Protein AF-A0A147BJW3-F1 (afdb_monomer_lite)

Radius of gyration: 13.99 Å; chains: 1; bounding box: 27×30×35 Å

Organism: Ixodes ricinus (NCBI:txid34613)

pLDDT: mean 90.3, std 7.4, range [63.72, 96.25]

Foldseek 3Di:
DAAFDDDPDDPVVVLVVLVVCLVVCHCPDLSSVCCSPDDNDDDPSVPDDDPDDDDDPVVRLVVRQVVVVVVVDHSDHRPDDDPPVRVVVD

Secondary structure (DSSP, 8-state):
-B-----SS-HHHHHHHHHHHHHTT-TTSHHHHHHHHSTT----GGG-------SSHHHHHHHHHHHHHHHS-BSSPPSSPPPHHHHHH-

Structure (mmCIF, N/CA/C/O backbone):
data_AF-A0A147BJW3-F1
#
_entry.id   AF-A0A147BJW3-F1
#
loop_
_atom_site.group_PDB
_atom_site.id
_atom_site.type_symbol
_atom_site.label_atom_id
_atom_site.label_alt_id
_atom_site.label_comp_id
_atom_site.label_asym_id
_atom_site.label_entity_id
_atom_site.label_seq_id
_atom_site.pdbx_PDB_ins_code
_atom_site.Cartn_x
_atom_site.Cartn_y
_atom_site.Cartn_z
_atom_site.occupancy
_atom_site.B_iso_or_equiv
_atom_site.auth_seq_id
_atom_site.auth_comp_id
_atom_site.auth_asym_id
_atom_site.auth_atom_id
_atom_site.pdbx_PDB_model_num
ATOM 1 N N . LEU A 1 1 ? -1.741 -9.186 -7.757 1.00 84.62 1 LEU A N 1
ATOM 2 C CA . LEU A 1 1 ? -1.016 -8.554 -6.635 1.00 84.62 1 LEU A CA 1
ATOM 3 C C . LEU A 1 1 ? -1.437 -7.097 -6.557 1.00 84.62 1 LEU A C 1
ATOM 5 O O . LEU A 1 1 ? -1.525 -6.458 -7.600 1.00 84.62 1 LEU A O 1
ATOM 9 N N . CYS A 1 2 ? -1.737 -6.590 -5.366 1.00 91.50 2 CYS A N 1
ATOM 10 C CA . CYS A 1 2 ? -2.065 -5.178 -5.149 1.00 91.50 2 CYS A CA 1
ATOM 11 C C . CYS A 1 2 ? -1.109 -4.560 -4.121 1.00 91.50 2 CYS A C 1
ATOM 13 O O . CYS A 1 2 ? -0.465 -5.278 -3.358 1.00 91.50 2 CYS A O 1
ATOM 15 N N . TYR A 1 3 ? -1.015 -3.235 -4.099 1.00 94.88 3 TYR A N 1
ATOM 16 C CA . TYR A 1 3 ? -0.381 -2.493 -3.012 1.00 94.88 3 TYR A CA 1
ATOM 17 C C . TYR A 1 3 ? -1.477 -1.851 -2.167 1.00 94.88 3 TYR A C 1
ATOM 19 O O . TYR A 1 3 ? -2.383 -1.222 -2.716 1.00 94.88 3 TYR A O 1
ATOM 27 N N . ILE A 1 4 ? -1.398 -2.012 -0.848 1.00 95.88 4 ILE A N 1
ATOM 28 C CA . ILE A 1 4 ? -2.338 -1.416 0.104 1.00 95.88 4 ILE A CA 1
ATOM 29 C C . ILE A 1 4 ? -1.535 -0.503 1.016 1.00 95.88 4 ILE A C 1
ATOM 31 O O . ILE A 1 4 ? -0.621 -0.957 1.695 1.00 95.88 4 ILE A O 1
ATOM 35 N N . GLY A 1 5 ? -1.877 0.779 1.039 1.00 94.69 5 GLY A N 1
ATOM 36 C CA . GLY A 1 5 ? -1.194 1.760 1.871 1.00 94.69 5 GLY A CA 1
ATOM 37 C C . GLY A 1 5 ? -2.161 2.763 2.481 1.00 94.69 5 GLY A C 1
ATOM 38 O O . GLY A 1 5 ? -3.298 2.906 2.029 1.00 94.69 5 GLY A O 1
ATOM 39 N N . GLN A 1 6 ? -1.685 3.506 3.474 1.00 94.69 6 GLN A N 1
ATOM 40 C CA . GLN A 1 6 ? -2.376 4.681 4.000 1.00 94.69 6 GLN A CA 1
ATOM 41 C C . GLN A 1 6 ? -1.715 5.998 3.569 1.00 94.69 6 GLN A C 1
ATOM 43 O O . GLN A 1 6 ? -0.524 6.071 3.262 1.00 94.69 6 GLN A O 1
ATOM 48 N N . THR A 1 7 ? -2.481 7.086 3.628 1.00 94.19 7 THR A N 1
ATOM 49 C CA . THR A 1 7 ? -1.952 8.450 3.551 1.00 94.19 7 THR A CA 1
ATOM 50 C C . THR A 1 7 ? -2.810 9.394 4.389 1.00 94.19 7 THR A C 1
ATOM 52 O O . THR A 1 7 ? -4.027 9.244 4.446 1.00 94.19 7 THR A O 1
ATOM 55 N N . LYS A 1 8 ? -2.169 10.372 5.041 1.00 94.00 8 LYS A N 1
ATOM 56 C CA . LYS A 1 8 ? -2.850 11.530 5.654 1.00 94.00 8 LYS A CA 1
ATOM 57 C C . LYS A 1 8 ? -3.037 12.692 4.673 1.00 94.00 8 LYS A C 1
ATOM 59 O O . LYS A 1 8 ? -3.762 13.635 4.962 1.00 94.00 8 LYS A O 1
ATOM 64 N N . ARG A 1 9 ? -2.312 12.657 3.555 1.00 90.81 9 ARG A N 1
ATOM 65 C CA . ARG A 1 9 ? -2.298 13.697 2.520 1.00 90.81 9 ARG A CA 1
ATOM 66 C C . ARG A 1 9 ? -3.244 13.328 1.388 1.00 90.81 9 ARG A C 1
ATOM 68 O O . ARG A 1 9 ? -3.799 12.229 1.374 1.00 90.81 9 ARG A O 1
ATOM 75 N N . CYS A 1 10 ? -3.368 14.220 0.410 1.00 94.00 10 CYS A N 1
ATOM 76 C CA . CYS A 1 10 ? -4.066 13.926 -0.832 1.00 94.00 10 CYS A CA 1
ATOM 77 C C . CYS A 1 10 ? -3.542 12.619 -1.455 1.00 94.00 10 CYS A C 1
ATOM 79 O O . CYS A 1 10 ? -2.333 12.377 -1.523 1.00 94.00 10 CYS A O 1
ATOM 81 N N . LEU A 1 11 ? -4.464 11.775 -1.922 1.00 94.56 11 LEU A N 1
ATOM 82 C CA . LEU A 1 11 ? -4.137 10.509 -2.579 1.00 94.56 11 LEU A CA 1
ATOM 83 C C . LEU A 1 11 ? -3.215 10.728 -3.786 1.00 94.56 11 LEU A C 1
ATOM 85 O O . LEU A 1 11 ? -2.246 9.995 -3.963 1.00 94.56 11 LEU A O 1
ATOM 89 N N . ASN A 1 12 ? -3.480 11.767 -4.581 1.00 95.62 12 ASN A N 1
ATOM 90 C CA . ASN A 1 12 ? -2.713 12.065 -5.790 1.00 95.62 12 ASN A CA 1
ATOM 91 C C . ASN A 1 12 ? -1.256 12.430 -5.487 1.00 95.62 12 ASN A C 1
ATOM 93 O O . ASN A 1 12 ? -0.360 12.027 -6.232 1.00 95.62 12 ASN A O 1
ATOM 97 N N . ASP A 1 13 ? -1.002 13.114 -4.372 1.00 96.25 13 ASP A N 1
ATOM 98 C CA . ASP A 1 13 ? 0.362 13.420 -3.936 1.00 96.25 13 ASP A CA 1
ATOM 99 C C . ASP A 1 13 ? 1.09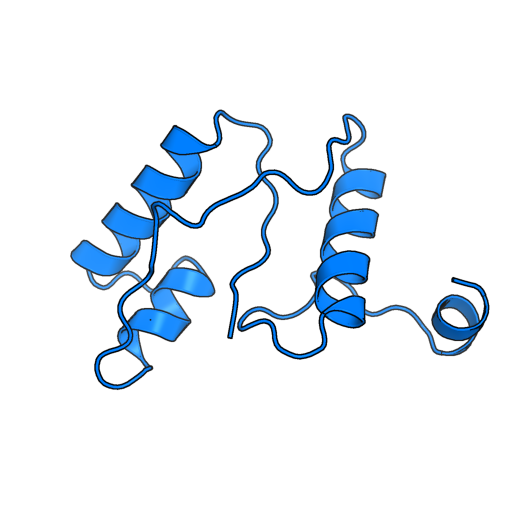7 12.128 -3.589 1.00 96.25 13 ASP A C 1
ATOM 101 O O . ASP A 1 13 ? 2.217 11.896 -4.045 1.00 96.25 13 ASP A O 1
ATOM 105 N N . ARG A 1 14 ? 0.431 11.228 -2.855 1.00 95.56 14 ARG A N 1
ATOM 106 C 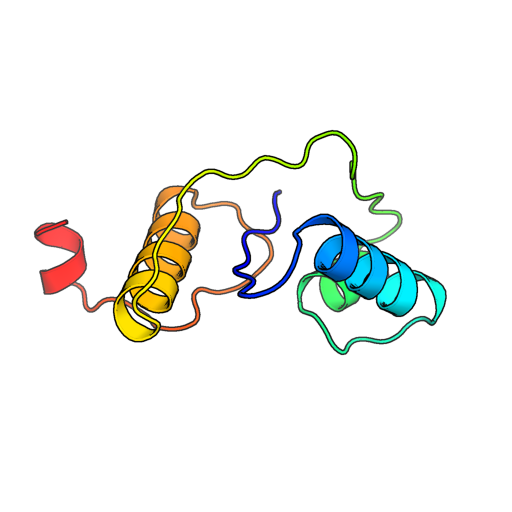CA . ARG A 1 14 ? 1.016 9.936 -2.491 1.00 95.56 14 ARG A CA 1
ATOM 107 C C . ARG A 1 14 ? 1.312 9.067 -3.715 1.00 95.56 14 ARG A C 1
ATOM 109 O O . ARG A 1 14 ? 2.378 8.459 -3.794 1.00 95.56 14 ARG A O 1
ATOM 116 N N . LEU A 1 15 ? 0.409 9.031 -4.693 1.00 95.62 15 LEU A N 1
ATOM 117 C CA . LEU A 1 15 ? 0.638 8.329 -5.958 1.00 95.62 15 LEU A CA 1
ATOM 118 C C . LEU A 1 15 ? 1.806 8.937 -6.746 1.00 95.62 15 LEU A C 1
ATOM 120 O O . LEU A 1 15 ? 2.622 8.208 -7.312 1.00 95.62 15 LEU A O 1
ATOM 124 N N . THR A 1 16 ? 1.919 10.265 -6.754 1.00 95.94 16 THR A N 1
ATOM 125 C CA . THR A 1 16 ? 3.020 10.982 -7.413 1.00 95.94 16 THR A CA 1
ATOM 126 C C . THR A 1 16 ? 4.366 10.644 -6.778 1.00 95.94 16 THR A C 1
ATOM 128 O O . THR A 1 16 ? 5.346 10.431 -7.492 1.00 95.94 16 THR A O 1
ATOM 131 N N . GLU A 1 17 ? 4.422 10.513 -5.454 1.00 95.12 17 GLU A N 1
ATOM 132 C CA . GLU A 1 17 ? 5.627 10.065 -4.754 1.00 95.12 17 GLU A CA 1
ATOM 133 C C . GLU A 1 17 ? 6.050 8.659 -5.153 1.00 95.12 17 GLU A C 1
ATOM 135 O O . GLU A 1 17 ? 7.214 8.462 -5.494 1.00 95.12 17 GLU A O 1
ATOM 140 N N . HIS A 1 18 ? 5.122 7.699 -5.172 1.00 95.31 18 HIS A N 1
ATOM 141 C CA . HIS A 1 18 ? 5.442 6.334 -5.589 1.00 95.31 18 HIS A CA 1
ATOM 142 C C . HIS A 1 18 ? 5.966 6.293 -7.029 1.00 95.31 18 HIS A C 1
ATOM 144 O O . HIS A 1 18 ? 6.988 5.658 -7.291 1.00 95.31 18 HIS A O 1
ATOM 150 N N . ARG A 1 19 ? 5.332 7.029 -7.953 1.00 95.44 19 ARG A N 1
ATOM 151 C CA . ARG A 1 19 ? 5.818 7.174 -9.337 1.00 95.44 19 ARG A CA 1
ATOM 152 C C . ARG A 1 19 ? 7.227 7.755 -9.386 1.00 95.44 19 ARG A C 1
ATOM 154 O O . ARG A 1 19 ? 8.064 7.263 -10.139 1.00 95.44 19 ARG A O 1
ATOM 161 N N . ARG A 1 20 ? 7.496 8.791 -8.585 1.00 96.12 20 ARG A N 1
ATOM 162 C CA . ARG A 1 20 ? 8.818 9.420 -8.501 1.00 96.12 20 ARG A CA 1
ATOM 163 C C . ARG A 1 20 ? 9.867 8.439 -7.982 1.00 96.12 20 ARG A C 1
ATOM 165 O O . ARG A 1 20 ? 10.931 8.367 -8.586 1.00 96.12 20 ARG A O 1
ATOM 172 N N . CYS A 1 21 ? 9.572 7.679 -6.927 1.00 95.50 21 CYS A N 1
ATOM 173 C CA . CYS A 1 21 ? 10.488 6.667 -6.396 1.00 95.50 21 CYS A CA 1
ATOM 174 C C . CYS A 1 21 ? 10.802 5.594 -7.446 1.00 95.50 21 CYS A C 1
ATOM 176 O O . CYS A 1 21 ? 11.968 5.318 -7.697 1.00 95.50 21 CYS A O 1
ATOM 178 N N . ILE A 1 22 ? 9.787 5.063 -8.138 1.00 94.31 22 ILE A N 1
ATOM 179 C CA . ILE A 1 22 ? 9.985 4.071 -9.210 1.00 94.31 22 ILE A CA 1
ATOM 180 C C . ILE A 1 22 ? 10.847 4.645 -10.340 1.00 94.31 22 ILE A C 1
ATOM 182 O O . ILE A 1 22 ? 11.833 4.030 -10.739 1.00 94.31 22 ILE A O 1
ATOM 186 N N . ARG A 1 23 ? 10.525 5.852 -10.826 1.00 94.81 23 ARG A N 1
ATOM 187 C CA . ARG A 1 23 ? 11.291 6.524 -11.889 1.00 94.81 23 ARG A CA 1
ATOM 188 C C . ARG A 1 23 ? 12.754 6.730 -11.500 1.00 94.81 23 ARG A C 1
ATOM 190 O O . ARG A 1 23 ? 13.640 6.543 -12.325 1.00 94.81 23 ARG A O 1
ATOM 197 N N . ASN A 1 24 ? 12.995 7.121 -10.253 1.00 96.00 24 ASN A N 1
ATOM 198 C CA . ASN A 1 24 ? 14.330 7.399 -9.737 1.00 96.00 24 ASN A CA 1
ATOM 199 C C . ASN A 1 24 ? 15.071 6.132 -9.268 1.00 96.00 24 ASN A C 1
ATOM 201 O O . ASN A 1 24 ? 16.179 6.255 -8.757 1.00 96.00 24 ASN A O 1
ATOM 205 N N . LYS A 1 25 ? 14.483 4.935 -9.434 1.00 93.88 25 LYS A N 1
ATOM 206 C CA . LYS A 1 25 ? 15.016 3.658 -8.927 1.00 93.88 25 LYS A CA 1
ATOM 207 C C . LYS A 1 25 ? 15.298 3.676 -7.417 1.00 93.88 25 LYS A C 1
ATOM 209 O O . LYS A 1 25 ? 16.272 3.106 -6.940 1.00 93.88 25 LYS A O 1
ATOM 214 N N . ASP A 1 26 ? 14.433 4.351 -6.671 1.00 94.94 26 ASP A N 1
ATOM 215 C CA . ASP A 1 26 ? 14.510 4.487 -5.222 1.00 94.94 26 ASP A CA 1
ATOM 216 C C . ASP A 1 26 ? 13.634 3.428 -4.527 1.00 94.94 26 ASP A C 1
ATOM 218 O O . ASP A 1 26 ? 12.415 3.357 -4.729 1.00 94.94 26 ASP A O 1
ATOM 222 N N . HIS A 1 27 ? 14.258 2.622 -3.667 1.00 92.62 27 HIS A N 1
ATOM 223 C CA . HIS A 1 27 ? 13.627 1.540 -2.903 1.00 92.62 27 HIS A CA 1
ATOM 224 C C . HIS A 1 27 ? 12.916 2.022 -1.624 1.00 92.62 27 HIS A C 1
ATOM 226 O O . HIS A 1 27 ? 12.518 1.202 -0.802 1.00 92.62 27 HIS A O 1
ATOM 232 N N . TYR A 1 28 ? 12.723 3.334 -1.449 1.00 91.12 28 TYR A N 1
ATOM 233 C CA . TYR A 1 28 ? 12.106 3.931 -0.261 1.00 91.12 28 TYR A CA 1
ATOM 234 C C . TYR A 1 28 ? 10.737 3.344 0.137 1.00 91.12 28 TYR A C 1
ATOM 236 O O . TYR A 1 28 ? 10.434 3.242 1.323 1.00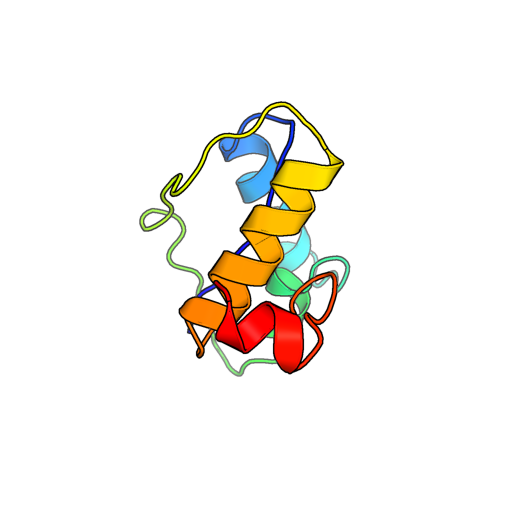 91.12 28 TYR A O 1
ATOM 244 N N . SER A 1 29 ? 9.884 2.977 -0.826 1.00 89.88 29 SER A N 1
ATOM 245 C CA . SER A 1 29 ? 8.561 2.407 -0.538 1.00 89.88 29 SER A CA 1
ATOM 246 C C . SER A 1 29 ? 8.489 0.935 -0.924 1.00 89.88 29 SER A C 1
ATOM 248 O O . SER A 1 29 ? 9.022 0.554 -1.959 1.00 89.88 29 SER A O 1
ATOM 250 N N . GLU A 1 30 ? 7.734 0.126 -0.177 1.00 91.00 30 GLU A N 1
ATOM 251 C CA . GLU A 1 30 ? 7.493 -1.285 -0.533 1.00 91.00 30 GLU A CA 1
ATOM 252 C C . GLU A 1 30 ? 6.931 -1.436 -1.957 1.00 91.00 30 GLU A C 1
ATOM 254 O O . GLU A 1 30 ? 7.278 -2.370 -2.673 1.00 91.00 30 GLU A O 1
ATOM 259 N N . MET A 1 31 ? 6.117 -0.473 -2.408 1.00 91.56 31 MET A N 1
ATOM 260 C CA . MET A 1 31 ? 5.630 -0.426 -3.786 1.00 91.56 31 MET A CA 1
ATOM 261 C C . MET A 1 31 ? 6.769 -0.241 -4.796 1.00 91.56 31 MET A C 1
ATOM 263 O O . MET A 1 31 ? 6.823 -0.959 -5.791 1.00 91.56 31 MET A O 1
ATOM 267 N N . SER A 1 32 ? 7.664 0.726 -4.569 1.00 93.00 32 SER A N 1
ATOM 268 C CA . SER A 1 32 ? 8.776 0.984 -5.488 1.00 93.00 32 SER A CA 1
ATOM 269 C C . SER A 1 32 ? 9.796 -0.144 -5.456 1.00 93.00 32 SER A C 1
ATOM 271 O O . SER A 1 32 ? 10.220 -0.594 -6.514 1.00 93.00 32 SER A O 1
ATOM 273 N N . LYS A 1 33 ? 10.099 -0.675 -4.270 1.00 93.69 33 LYS A N 1
ATOM 274 C CA . LYS A 1 33 ? 10.924 -1.866 -4.094 1.00 93.69 33 LYS A CA 1
ATOM 275 C C . LYS A 1 33 ? 10.380 -3.050 -4.898 1.00 93.69 33 LYS A C 1
ATOM 277 O O . LYS A 1 33 ? 11.102 -3.591 -5.727 1.00 93.69 33 LYS A O 1
ATOM 282 N N . TYR A 1 34 ? 9.097 -3.380 -4.731 1.00 93.12 34 TYR A N 1
ATOM 283 C CA . TYR A 1 34 ? 8.463 -4.473 -5.467 1.00 93.12 34 TYR A CA 1
ATOM 284 C C . TYR A 1 34 ? 8.528 -4.266 -6.984 1.00 93.12 34 TYR A C 1
ATOM 286 O O . TYR A 1 34 ? 8.863 -5.191 -7.711 1.00 93.12 34 TYR A O 1
ATOM 294 N N . VAL A 1 35 ? 8.231 -3.062 -7.480 1.00 93.50 35 VAL A N 1
ATOM 295 C CA . VAL A 1 35 ? 8.246 -2.777 -8.926 1.00 93.50 35 VAL A CA 1
ATOM 296 C C . VAL A 1 35 ? 9.651 -2.876 -9.520 1.00 93.50 35 VAL A C 1
ATOM 298 O O . VAL A 1 35 ? 9.790 -3.349 -10.641 1.00 93.50 35 VAL A O 1
ATOM 301 N N . LEU A 1 36 ? 10.678 -2.438 -8.789 1.00 92.38 36 LEU A N 1
ATOM 302 C CA . LEU A 1 36 ? 12.068 -2.477 -9.251 1.00 92.38 36 LEU A CA 1
ATOM 303 C C . LEU A 1 36 ? 12.661 -3.891 -9.214 1.00 92.38 36 LEU A C 1
ATOM 305 O O . LEU A 1 36 ? 13.512 -4.214 -10.036 1.00 92.38 36 LEU A O 1
ATOM 309 N N . GLU A 1 37 ? 12.217 -4.722 -8.270 1.00 92.94 37 GLU A N 1
ATOM 310 C CA . GLU A 1 37 ? 12.655 -6.117 -8.129 1.00 92.94 37 GLU A CA 1
ATOM 311 C C . GLU A 1 37 ? 11.830 -7.083 -9.002 1.00 92.94 37 GLU A C 1
ATOM 313 O O . GLU A 1 37 ? 12.330 -8.121 -9.434 1.00 92.94 37 GLU A O 1
ATOM 318 N N . CYS A 1 38 ? 10.570 -6.749 -9.294 1.00 89.25 38 CYS A N 1
ATOM 319 C CA . CYS A 1 38 ? 9.711 -7.515 -10.190 1.00 89.25 38 CYS A CA 1
ATOM 320 C C . CYS A 1 38 ? 10.091 -7.256 -11.655 1.00 89.25 38 CYS A C 1
ATOM 322 O O . CYS A 1 38 ? 10.034 -6.129 -12.145 1.00 89.25 38 CYS A O 1
ATOM 324 N N . ASN A 1 39 ? 10.403 -8.324 -12.387 1.00 74.81 39 ASN A N 1
ATOM 325 C CA . ASN A 1 39 ? 10.797 -8.268 -13.793 1.00 74.81 39 ASN A CA 1
ATOM 326 C C . ASN A 1 39 ? 9.636 -7.750 -14.683 1.00 74.81 39 ASN A C 1
ATOM 328 O O . ASN A 1 39 ? 8.771 -8.522 -15.092 1.00 74.81 39 ASN A O 1
ATOM 332 N N . ASN A 1 40 ? 9.622 -6.442 -14.978 1.00 77.06 40 ASN A N 1
ATOM 333 C CA . ASN A 1 40 ? 8.631 -5.711 -15.795 1.00 77.06 40 ASN A CA 1
ATOM 334 C C . ASN A 1 40 ? 7.222 -5.524 -15.194 1.00 77.06 40 ASN A C 1
ATOM 336 O O . ASN A 1 40 ? 6.244 -5.387 -15.935 1.00 77.06 40 ASN A O 1
ATOM 340 N N . CYS A 1 41 ? 7.081 -5.453 -13.867 1.00 89.25 41 CYS A N 1
ATOM 341 C CA . CYS A 1 41 ? 5.803 -5.043 -13.276 1.00 89.25 41 CYS A CA 1
ATOM 342 C C . CYS A 1 41 ? 5.463 -3.579 -13.622 1.00 89.25 41 CYS A C 1
ATOM 344 O O . CYS A 1 41 ? 6.249 -2.669 -13.360 1.00 89.25 41 CYS A O 1
ATOM 346 N N . VAL A 1 42 ? 4.250 -3.328 -14.125 1.00 90.94 42 VAL A N 1
ATOM 347 C CA . VAL A 1 42 ? 3.743 -1.973 -14.408 1.00 90.94 42 VAL A CA 1
ATOM 348 C C . VAL A 1 42 ? 2.539 -1.670 -13.509 1.00 90.94 42 VAL A C 1
ATOM 350 O O . VAL A 1 42 ? 1.504 -2.325 -13.643 1.00 90.94 42 VAL A O 1
ATOM 353 N N . PRO A 1 43 ? 2.624 -0.686 -12.593 1.00 92.62 43 PRO A N 1
ATOM 354 C CA . PRO A 1 43 ? 1.483 -0.333 -11.755 1.00 92.62 43 PRO A CA 1
ATOM 355 C C . PRO A 1 43 ? 0.337 0.306 -12.550 1.00 92.62 43 PRO A C 1
ATOM 357 O O . PRO A 1 43 ? 0.526 1.297 -13.258 1.00 92.62 43 PRO A O 1
ATOM 360 N N . LEU A 1 44 ? -0.880 -0.205 -12.358 1.00 94.25 44 LEU A N 1
ATOM 361 C CA . LEU A 1 44 ? -2.108 0.348 -12.937 1.00 94.25 44 LEU A CA 1
ATOM 362 C C . LEU A 1 44 ? -2.645 1.505 -12.085 1.00 94.25 44 LEU A C 1
ATOM 364 O O . LEU A 1 44 ? -3.615 1.361 -11.344 1.00 94.25 44 LEU A O 1
ATOM 368 N N . TRP A 1 45 ? -2.013 2.676 -12.174 1.00 93.88 45 TRP A N 1
ATOM 369 C CA . TRP A 1 45 ? -2.331 3.820 -11.305 1.00 93.88 45 TRP A CA 1
ATOM 370 C C . TRP A 1 45 ? -3.788 4.291 -11.369 1.00 93.88 45 TRP A C 1
ATOM 372 O O . TRP A 1 45 ? -4.329 4.742 -10.363 1.00 93.88 45 TRP A O 1
ATOM 382 N N . HIS A 1 46 ? -4.418 4.203 -12.540 1.00 93.38 46 HIS A N 1
ATOM 383 C CA . HIS A 1 46 ? -5.823 4.576 -12.735 1.00 93.38 46 HIS A CA 1
ATOM 384 C C . HIS A 1 46 ? -6.795 3.624 -12.020 1.00 93.38 46 HIS A C 1
ATOM 386 O O . HIS A 1 46 ? -7.945 3.981 -11.805 1.00 93.38 46 HIS A O 1
ATOM 392 N N . SER A 1 47 ? -6.340 2.429 -11.634 1.00 94.88 47 SER A N 1
ATOM 393 C CA . SER A 1 47 ? -7.124 1.442 -10.886 1.00 94.88 47 SER A CA 1
ATOM 394 C C . SER A 1 47 ? -6.990 1.617 -9.364 1.00 94.88 47 SER A C 1
ATOM 396 O O . SER A 1 47 ? -7.225 0.675 -8.608 1.00 94.88 47 SER A O 1
ATOM 398 N N . THR A 1 48 ? -6.588 2.805 -8.901 1.00 95.75 48 THR A N 1
ATOM 399 C CA . THR A 1 48 ? -6.491 3.121 -7.470 1.00 95.75 48 THR A CA 1
ATOM 400 C C . THR A 1 48 ? -7.861 3.501 -6.914 1.00 95.75 48 THR A C 1
ATOM 402 O O . THR A 1 48 ? -8.563 4.318 -7.505 1.00 95.75 48 THR A O 1
ATOM 405 N N . SER A 1 49 ? -8.214 2.976 -5.742 1.00 94.94 49 SER A N 1
ATOM 406 C CA . SER A 1 49 ? -9.437 3.341 -5.025 1.00 94.94 49 SER A CA 1
ATOM 407 C C . SER A 1 49 ? -9.178 3.591 -3.538 1.00 94.94 49 SER A C 1
ATOM 409 O O . SER A 1 49 ? -8.235 3.063 -2.948 1.00 94.94 49 SER A O 1
ATOM 411 N N . VAL A 1 50 ? -10.025 4.422 -2.924 1.00 95.81 50 VAL A N 1
ATOM 412 C CA . VAL A 1 50 ? -10.045 4.621 -1.469 1.00 95.81 50 VAL A CA 1
ATOM 413 C C . VAL A 1 50 ? -11.027 3.619 -0.875 1.00 95.81 50 VAL A C 1
ATOM 415 O O . VAL A 1 50 ? -12.234 3.780 -1.019 1.00 95.81 50 VAL A O 1
ATOM 418 N N . GLY A 1 51 ? -10.510 2.579 -0.220 1.00 93.38 51 GLY A N 1
ATOM 419 C CA . GLY A 1 51 ? -11.351 1.559 0.414 1.00 93.38 51 GLY A CA 1
ATOM 420 C C . GLY A 1 51 ? -11.917 1.979 1.773 1.00 93.38 51 GLY A C 1
ATOM 421 O O . GLY A 1 51 ? -13.035 1.611 2.115 1.00 93.38 51 GLY A O 1
ATOM 422 N N . LEU A 1 52 ? -11.151 2.743 2.560 1.00 94.50 52 LEU A N 1
ATOM 423 C CA . LEU A 1 52 ? -11.503 3.137 3.926 1.00 94.50 52 LEU A CA 1
ATOM 424 C C . LEU A 1 52 ? -10.999 4.550 4.229 1.00 94.50 52 LEU A C 1
ATOM 426 O O . LEU A 1 52 ? -9.938 4.958 3.756 1.00 94.50 52 LEU A O 1
ATOM 430 N N . THR A 1 53 ? -11.724 5.264 5.088 1.00 94.56 53 THR A N 1
ATOM 431 C CA . THR A 1 53 ? -11.289 6.535 5.677 1.00 94.56 53 THR A CA 1
ATOM 432 C C . THR A 1 53 ? -11.245 6.412 7.200 1.00 94.56 53 THR A C 1
ATOM 434 O O . THR A 1 53 ? -12.070 5.739 7.823 1.00 94.56 53 THR A O 1
ATOM 437 N N . GLU A 1 54 ? -10.221 7.004 7.814 1.00 95.75 54 GLU A N 1
ATOM 438 C CA . GLU A 1 54 ? -10.034 6.988 9.264 1.00 95.75 54 GLU A CA 1
ATOM 439 C C . GLU A 1 54 ? -9.179 8.179 9.705 1.00 95.75 54 GLU A C 1
ATOM 441 O O . GLU A 1 54 ? -8.093 8.419 9.165 1.00 95.75 54 GLU A O 1
ATOM 446 N N . ARG A 1 55 ? -9.685 8.927 10.689 1.00 94.12 55 ARG A N 1
ATOM 447 C CA . ARG A 1 55 ? -9.033 10.128 11.222 1.00 94.12 55 ARG A CA 1
ATOM 448 C C . ARG A 1 55 ? -7.957 9.752 12.230 1.00 94.12 55 ARG A C 1
ATOM 450 O O . ARG A 1 55 ? -6.862 10.307 12.186 1.00 94.12 55 ARG A O 1
ATOM 457 N N . GLU A 1 56 ? -8.251 8.766 13.070 1.00 95.25 56 GLU A N 1
ATOM 458 C CA . GLU A 1 56 ? -7.374 8.340 14.153 1.00 95.25 56 GLU A CA 1
ATOM 459 C C . GLU A 1 56 ? -6.187 7.527 13.635 1.00 95.25 56 GLU A C 1
ATOM 461 O O . GLU A 1 56 ? -6.352 6.501 12.973 1.00 95.25 56 GLU A O 1
ATOM 466 N N . ASP A 1 57 ? -4.971 7.947 13.977 1.00 91.88 57 ASP A N 1
ATOM 467 C CA . ASP A 1 57 ? -3.742 7.339 13.456 1.00 91.88 57 ASP A CA 1
ATOM 468 C C . ASP A 1 57 ? -3.625 5.849 13.775 1.00 91.88 57 ASP A C 1
ATOM 470 O O . ASP A 1 57 ? -3.361 5.036 12.887 1.00 91.88 57 ASP A O 1
ATOM 474 N N . HIS A 1 58 ? -3.879 5.486 15.031 1.00 91.38 58 HIS A N 1
ATOM 475 C CA . HIS A 1 58 ? -3.801 4.107 15.503 1.00 91.38 58 HIS A CA 1
ATOM 476 C C . HIS A 1 58 ? -4.857 3.219 14.831 1.00 91.38 58 HIS A C 1
ATOM 478 O O . HIS A 1 58 ? -4.552 2.104 14.411 1.00 91.38 58 HIS A O 1
ATOM 484 N N . LYS A 1 59 ? -6.086 3.723 14.644 1.00 92.69 59 LYS A N 1
ATOM 485 C CA . LYS A 1 59 ? -7.146 2.988 13.936 1.00 92.69 59 LYS A CA 1
ATOM 486 C C . LYS A 1 59 ? -6.855 2.869 12.448 1.00 92.69 59 LYS A C 1
ATOM 488 O O . LYS A 1 59 ? -7.194 1.853 11.848 1.00 92.69 59 LYS A O 1
ATOM 493 N N . ARG A 1 60 ? -6.240 3.883 11.834 1.00 94.00 60 ARG A N 1
ATOM 494 C CA . ARG A 1 60 ? -5.895 3.853 10.410 1.00 94.00 60 ARG A CA 1
ATOM 495 C C . ARG A 1 60 ? -4.805 2.829 10.136 1.00 94.00 60 ARG A C 1
ATOM 497 O O . ARG A 1 60 ? -4.962 2.038 9.212 1.00 94.00 60 ARG A O 1
ATOM 504 N N . LEU A 1 61 ? -3.778 2.786 10.988 1.00 92.44 61 LEU A N 1
ATOM 505 C CA . LEU A 1 61 ? -2.804 1.699 10.987 1.00 92.44 61 LEU A CA 1
ATOM 506 C C . LEU A 1 61 ? -3.538 0.360 11.164 1.00 92.44 61 LEU A C 1
ATOM 508 O O . LEU A 1 61 ? -3.320 -0.559 10.376 1.00 92.44 61 LEU A O 1
ATOM 512 N N . LEU A 1 62 ? -4.451 0.269 12.149 1.00 92.19 62 LEU A N 1
ATOM 513 C CA . LEU A 1 62 ? -5.197 -0.959 12.439 1.00 92.19 62 LEU A CA 1
ATOM 514 C C . LEU A 1 62 ? -5.910 -1.513 11.192 1.00 92.19 62 LEU A C 1
ATOM 516 O O . LEU A 1 62 ? -5.784 -2.681 10.817 1.00 92.19 62 LEU A O 1
ATOM 520 N N . LYS A 1 63 ? -6.645 -0.621 10.530 1.00 92.81 63 LYS A N 1
ATOM 521 C CA . LYS A 1 63 ? -7.405 -0.892 9.311 1.00 92.81 63 LYS A CA 1
ATOM 522 C C . LYS A 1 63 ? -6.502 -1.255 8.132 1.00 92.81 63 LYS A C 1
ATOM 524 O O . LYS A 1 63 ? -6.861 -2.153 7.377 1.00 92.81 63 LYS A O 1
ATOM 529 N N . GLU A 1 64 ? -5.348 -0.609 7.975 1.00 94.25 64 GLU A N 1
ATOM 530 C CA . GLU A 1 64 ? -4.372 -0.928 6.923 1.00 94.25 64 GLU A CA 1
ATOM 531 C C . GLU A 1 64 ? -3.885 -2.378 7.039 1.00 94.25 64 GLU A C 1
ATOM 533 O O . GLU A 1 64 ? -4.045 -3.147 6.089 1.00 94.25 64 GLU A O 1
ATOM 538 N N . SER A 1 65 ? -3.387 -2.793 8.210 1.00 93.00 65 SER A N 1
ATOM 539 C CA . SER A 1 65 ? -2.921 -4.176 8.396 1.00 93.00 65 SER A CA 1
ATOM 540 C C . SER A 1 65 ? -4.045 -5.188 8.216 1.00 93.00 65 SER A C 1
ATOM 542 O O . SER A 1 65 ? -3.839 -6.211 7.570 1.00 93.00 65 SER A O 1
ATOM 544 N N . LEU A 1 66 ? -5.240 -4.910 8.748 1.00 91.75 66 LEU A N 1
ATOM 545 C CA . LEU A 1 66 ? -6.403 -5.781 8.562 1.00 91.75 66 LEU A CA 1
ATOM 546 C C . LEU A 1 66 ? -6.769 -5.937 7.088 1.00 91.75 66 LEU A C 1
ATOM 548 O O . LEU A 1 66 ? -7.084 -7.040 6.651 1.00 91.75 66 LEU A O 1
ATOM 552 N N . THR A 1 67 ? -6.699 -4.854 6.316 1.00 93.69 67 THR A N 1
ATOM 553 C CA . THR A 1 67 ? -6.988 -4.882 4.877 1.00 93.69 67 THR A CA 1
ATOM 554 C C . THR A 1 67 ? -5.944 -5.715 4.134 1.00 93.69 67 THR A C 1
ATOM 556 O O . THR A 1 67 ? -6.312 -6.550 3.313 1.00 93.69 67 THR A O 1
ATOM 559 N N . ILE A 1 68 ? -4.658 -5.557 4.467 1.00 94.00 68 ILE A N 1
ATOM 560 C CA . ILE A 1 68 ? -3.564 -6.366 3.907 1.00 94.00 68 ILE A CA 1
ATOM 561 C C . ILE A 1 68 ? -3.767 -7.854 4.213 1.00 94.00 68 ILE A C 1
ATOM 563 O O . ILE A 1 68 ? -3.725 -8.682 3.304 1.00 94.00 68 ILE A O 1
ATOM 567 N N . ILE A 1 69 ? -4.038 -8.188 5.479 1.00 91.19 69 ILE A N 1
ATOM 568 C CA . ILE A 1 69 ? -4.259 -9.567 5.935 1.00 91.19 69 ILE A CA 1
ATOM 569 C C . ILE A 1 69 ? -5.470 -10.185 5.229 1.00 91.19 69 ILE A C 1
ATOM 571 O O . ILE A 1 69 ? -5.365 -11.289 4.703 1.00 91.19 69 ILE A O 1
ATOM 575 N N . ARG A 1 70 ? -6.605 -9.475 5.185 1.00 89.44 70 ARG A N 1
ATOM 576 C CA . ARG A 1 70 ? -7.844 -9.9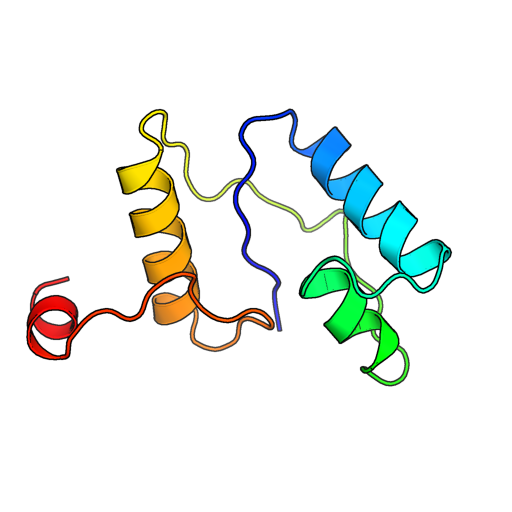64 4.558 1.00 89.44 70 ARG A CA 1
ATOM 577 C C . ARG A 1 70 ? -7.712 -10.141 3.048 1.00 89.44 70 ARG A C 1
ATOM 579 O O . ARG A 1 70 ? -8.315 -11.055 2.502 1.00 89.44 70 ARG A O 1
ATOM 586 N N . TYR A 1 71 ? -6.939 -9.289 2.373 1.00 90.94 71 TYR A N 1
ATOM 587 C CA . TYR A 1 71 ? -6.723 -9.419 0.932 1.00 90.94 71 TYR A CA 1
ATOM 588 C C . TYR A 1 71 ? -5.854 -10.637 0.582 1.00 90.94 71 TYR A C 1
ATOM 590 O O . TYR A 1 71 ? -6.013 -11.222 -0.487 1.00 90.94 71 TYR A O 1
ATOM 598 N N . GLY A 1 72 ? -4.913 -11.017 1.454 1.00 87.56 72 GLY A N 1
ATOM 599 C CA . GLY A 1 72 ? -4.102 -12.238 1.337 1.00 87.56 72 GLY A CA 1
ATOM 600 C C . GLY A 1 72 ? -3.049 -12.249 0.218 1.00 87.56 72 GLY A C 1
ATOM 601 O O . GLY A 1 72 ? -2.133 -13.062 0.259 1.00 87.56 72 GLY A O 1
ATOM 602 N N . ASN A 1 73 ? -3.138 -11.343 -0.761 1.00 88.25 73 ASN A N 1
ATOM 603 C CA . ASN A 1 73 ? -2.244 -11.269 -1.924 1.00 88.25 73 ASN A CA 1
ATOM 604 C C . ASN A 1 73 ? -1.774 -9.827 -2.221 1.00 88.25 73 ASN A C 1
ATOM 606 O O . ASN A 1 73 ? -1.823 -9.345 -3.362 1.00 88.25 73 ASN A O 1
ATOM 610 N N . ALA A 1 74 ? -1.394 -9.105 -1.165 1.00 93.25 74 ALA A N 1
ATOM 611 C CA . ALA A 1 74 ? -0.815 -7.766 -1.244 1.00 93.25 74 ALA A CA 1
ATOM 612 C C . ALA A 1 74 ? 0.720 -7.839 -1.266 1.00 93.25 74 ALA A C 1
ATOM 614 O O . ALA A 1 74 ? 1.311 -8.706 -0.627 1.00 93.25 74 ALA A O 1
ATOM 615 N N . VAL A 1 75 ? 1.369 -6.930 -2.000 1.00 92.31 75 VAL A N 1
ATOM 616 C CA . VAL A 1 75 ? 2.838 -6.916 -2.151 1.00 92.31 75 VAL A CA 1
ATOM 617 C C . VAL A 1 75 ? 3.553 -6.473 -0.880 1.00 92.31 75 VAL A C 1
ATOM 619 O O . VAL A 1 75 ? 4.691 -6.865 -0.645 1.00 92.31 75 VAL A O 1
ATOM 622 N N . ASN A 1 76 ? 2.901 -5.646 -0.066 1.00 92.75 76 ASN A N 1
ATOM 623 C CA . ASN A 1 76 ? 3.469 -5.109 1.158 1.00 92.75 76 ASN A CA 1
ATOM 624 C C . ASN A 1 76 ? 2.972 -5.876 2.384 1.00 92.75 76 ASN A C 1
ATOM 626 O O . ASN A 1 76 ? 1.844 -6.366 2.431 1.00 92.75 76 ASN A O 1
ATOM 630 N N . ARG A 1 77 ? 3.833 -5.949 3.400 1.00 90.81 77 ARG A N 1
ATOM 631 C CA . ARG A 1 77 ? 3.512 -6.592 4.677 1.00 90.81 77 ARG A CA 1
ATOM 632 C C . ARG A 1 77 ? 2.639 -5.684 5.547 1.00 90.81 77 ARG A C 1
ATOM 634 O O . ARG A 1 77 ? 2.758 -4.460 5.452 1.00 90.81 77 ARG A O 1
ATOM 641 N N . PRO A 1 78 ? 1.785 -6.262 6.409 1.00 91.44 78 PRO A N 1
ATOM 642 C CA . PRO A 1 78 ? 1.021 -5.476 7.363 1.00 91.44 78 PRO A CA 1
ATOM 643 C C . PRO A 1 78 ? 1.973 -4.771 8.350 1.00 91.44 78 PRO A C 1
ATOM 645 O O . PRO A 1 78 ? 2.898 -5.417 8.850 1.00 91.44 78 PRO A O 1
ATOM 648 N N . PRO A 1 79 ? 1.758 -3.476 8.657 1.00 86.50 79 PRO A N 1
ATOM 649 C CA . PRO A 1 79 ? 2.569 -2.732 9.626 1.00 86.50 79 PRO A CA 1
ATOM 650 C C . PRO A 1 79 ? 2.652 -3.367 11.020 1.00 86.50 79 PRO A C 1
ATOM 652 O O . PRO A 1 79 ? 3.623 -3.153 11.740 1.00 86.50 79 PRO A O 1
ATOM 655 N N . PHE A 1 80 ? 1.646 -4.148 11.408 1.00 81.69 80 PHE A N 1
ATOM 656 C CA . PHE A 1 80 ? 1.693 -4.993 12.596 1.00 81.69 80 PHE A CA 1
ATOM 657 C C . PHE A 1 80 ? 0.972 -6.312 12.320 1.00 81.69 80 PHE A C 1
ATOM 659 O O . PHE A 1 80 ? 0.010 -6.381 11.551 1.00 81.69 80 PHE A O 1
ATOM 666 N N . ASN A 1 81 ? 1.426 -7.367 12.989 1.00 76.38 81 ASN A N 1
ATOM 667 C CA . ASN A 1 81 ? 0.745 -8.649 12.969 1.00 76.38 81 ASN A CA 1
ATOM 668 C C . ASN A 1 81 ? -0.314 -8.688 14.065 1.00 76.38 81 ASN A C 1
ATOM 670 O O . ASN A 1 81 ? -0.079 -8.255 15.190 1.00 76.38 81 ASN A O 1
ATOM 674 N N . LEU A 1 82 ? -1.477 -9.231 13.727 1.00 75.50 82 LEU A N 1
ATOM 675 C CA . LEU A 1 82 ? -2.483 -9.591 14.715 1.00 75.50 82 LEU A CA 1
ATOM 676 C C . LEU A 1 82 ? -2.109 -10.946 15.306 1.00 75.50 82 LEU A C 1
ATOM 678 O O . LEU A 1 82 ? -1.782 -11.876 14.556 1.00 75.50 82 LEU A O 1
ATOM 682 N N . ASP A 1 83 ? -2.177 -11.051 16.628 1.00 80.00 83 ASP A N 1
ATOM 683 C CA . ASP A 1 83 ? -2.087 -12.344 17.290 1.00 80.00 83 ASP A CA 1
ATOM 684 C C . ASP A 1 83 ? -3.260 -13.247 16.868 1.00 80.00 83 ASP A C 1
ATOM 686 O O . ASP A 1 83 ? -4.307 -12.788 16.400 1.00 80.00 83 ASP A O 1
ATOM 690 N N . THR A 1 84 ? -3.061 -14.552 16.991 1.00 72.19 84 THR A N 1
ATOM 691 C CA . THR A 1 8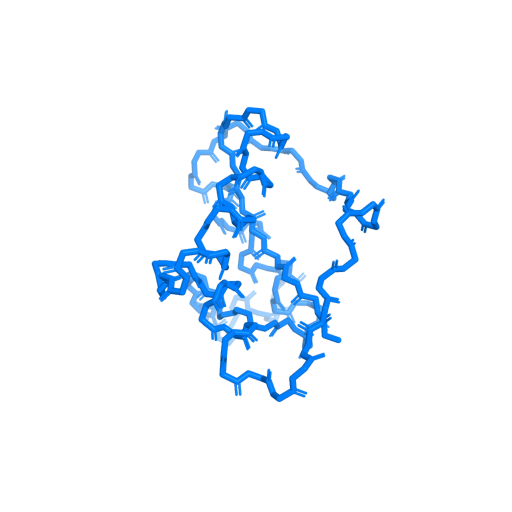4 ? -3.970 -15.608 16.551 1.00 72.19 84 THR A CA 1
ATOM 692 C C . THR A 1 84 ? -5.352 -15.471 17.184 1.00 72.19 84 THR A C 1
ATOM 694 O O . THR A 1 84 ? -6.351 -15.660 16.491 1.00 72.19 84 THR A O 1
ATOM 697 N N . GLU A 1 85 ? -5.434 -15.097 18.463 1.00 73.94 85 GLU A N 1
ATOM 698 C CA . GLU A 1 85 ? -6.722 -14.855 19.124 1.00 73.94 85 GLU A CA 1
ATOM 699 C C . GLU A 1 85 ? -7.458 -13.658 18.527 1.00 73.94 85 GLU A C 1
ATOM 701 O O . GLU A 1 85 ? -8.634 -13.754 18.180 1.00 73.94 85 GLU A O 1
ATOM 706 N N . LEU A 1 86 ? -6.752 -12.548 18.317 1.00 70.69 86 LEU A N 1
ATOM 707 C CA . LEU A 1 86 ? -7.348 -11.342 17.752 1.00 70.69 86 LEU A CA 1
ATOM 708 C C . LEU A 1 86 ? -7.786 -11.550 16.293 1.00 70.69 86 LEU A C 1
ATOM 710 O O . LEU A 1 86 ? -8.801 -11.001 15.875 1.00 70.69 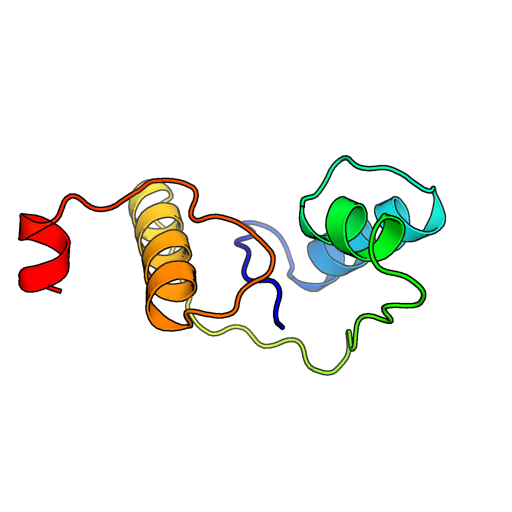86 LEU A O 1
ATOM 714 N N . LYS A 1 87 ? -7.077 -12.393 15.530 1.00 69.38 87 LYS A N 1
ATOM 715 C CA . LYS A 1 87 ? -7.505 -12.823 14.187 1.00 69.38 87 LYS A CA 1
ATOM 716 C C . LYS A 1 87 ? -8.790 -13.647 14.198 1.00 69.38 87 LYS A C 1
ATOM 718 O O . LYS A 1 87 ? -9.523 -13.583 13.224 1.00 69.38 87 LYS A O 1
ATOM 723 N N . ARG A 1 88 ? -9.043 -14.443 15.243 1.00 69.81 88 ARG A N 1
ATOM 724 C CA . ARG A 1 88 ? -10.277 -15.245 15.364 1.00 69.81 88 ARG A CA 1
ATOM 725 C C . ARG A 1 88 ? -11.499 -14.393 15.698 1.00 69.81 88 ARG A C 1
ATOM 727 O O . ARG A 1 88 ? -12.610 -14.798 15.380 1.00 69.81 88 ARG A O 1
ATOM 734 N N . PHE A 1 89 ? -11.297 -13.263 16.371 1.00 71.75 89 PHE A N 1
ATOM 735 C CA . PHE A 1 89 ? -12.377 -12.377 16.805 1.00 71.75 89 PHE A CA 1
ATOM 736 C C . PHE A 1 89 ? -12.856 -11.400 15.711 1.00 71.75 89 PHE A C 1
ATOM 738 O O . PHE A 1 89 ? -13.986 -10.919 15.778 1.00 71.75 89 PHE A O 1
ATOM 745 N N . LEU A 1 90 ? -12.002 -11.082 14.730 1.00 63.72 90 LEU A N 1
ATOM 746 C CA . LEU A 1 90 ? -12.222 -10.076 13.673 1.00 63.72 90 LEU A CA 1
ATOM 747 C C . LEU A 1 90 ? -12.614 -10.683 12.322 1.00 63.72 90 LEU A C 1
ATOM 749 O O . LEU A 1 90 ? -13.166 -9.912 11.496 1.00 63.72 90 LEU A O 1
#

Sequence (90 aa):
LCYIGQTKRCLNDRLTEHRRCIRNKDHYSEMSKYVLECNNCVPLWHSTSVGLTEREDHKRLLKESLTIIRYGNAVNRPPFNLDTELKRFL